Protein AF-A0A9D4IMZ9-F1 (afdb_monomer_lite)

Radius of gyration: 14.74 Å; chains: 1; bounding box: 38×27×39 Å

Sequence (65 aa):
MTPLPTVSEVHIHFTRGCRHLMFDALDVDKFDVDKLGGVPFMEANDISLRPSKHEIRIASDPPIL

Foldseek 3Di:
DDDADFPDWDWDWDDDPPDTFTDTDTHGPDDPDPDDDDPVSCVRQVWDDDVVVVDIDGDDDPPPD

Secondary structure (DSSP, 8-state):
-PPP-EEEEEEEEEEETTEEEEEEEEEES--SSS----HHHHHHTTEEEEGGGTEEEE-------

pLDDT: mean 86.36, std 12.97, range [47.66, 97.38]

Organism: Dreissena polymorpha (NCBI:txid45954)

Structure (mmCIF, N/CA/C/O backbone):
data_AF-A0A9D4IMZ9-F1
#
_entry.id   AF-A0A9D4IMZ9-F1
#
loop_
_atom_site.group_PDB
_atom_site.id
_atom_site.type_symbol
_atom_site.label_atom_id
_atom_site.label_alt_id
_atom_site.label_comp_id
_atom_site.label_asym_id
_atom_site.label_entity_id
_atom_site.label_seq_id
_atom_site.pdbx_PDB_ins_code
_atom_site.Cartn_x
_atom_site.Cartn_y
_atom_site.Cartn_z
_atom_site.occupancy
_atom_site.B_iso_or_equiv
_atom_site.auth_seq_id
_atom_site.auth_comp_id
_atom_site.auth_asym_id
_atom_site.auth_atom_id
_atom_site.pdbx_PDB_model_num
ATOM 1 N N . MET A 1 1 ? -5.558 10.316 22.179 1.00 49.62 1 MET A N 1
ATOM 2 C CA . MET A 1 1 ? -6.044 9.448 21.088 1.00 49.62 1 MET A CA 1
ATOM 3 C C . MET A 1 1 ? -6.491 8.149 21.719 1.00 49.62 1 MET A C 1
ATOM 5 O O . MET A 1 1 ? -5.736 7.608 22.517 1.00 49.62 1 MET A O 1
ATOM 9 N N . THR A 1 2 ? -7.706 7.701 21.432 1.00 65.69 2 THR A N 1
ATOM 10 C CA . THR A 1 2 ? -8.203 6.398 21.885 1.00 65.69 2 THR A CA 1
ATOM 11 C C . THR A 1 2 ? -7.861 5.388 20.787 1.00 65.69 2 THR A C 1
ATOM 13 O O . THR A 1 2 ? -8.218 5.656 19.639 1.00 65.69 2 THR A O 1
ATOM 16 N N . PRO A 1 3 ? -7.129 4.297 21.069 1.00 69.88 3 PRO A N 1
ATOM 17 C CA . PRO A 1 3 ? -6.854 3.268 20.068 1.00 69.88 3 PRO A CA 1
ATOM 18 C C . PRO A 1 3 ? -8.168 2.692 19.532 1.00 69.88 3 PRO A C 1
ATOM 20 O O . PRO A 1 3 ? -9.118 2.534 20.305 1.00 69.88 3 PRO A O 1
ATOM 23 N N . LEU A 1 4 ? -8.234 2.383 18.233 1.00 79.88 4 LEU A N 1
ATOM 24 C CA . LEU A 1 4 ? -9.344 1.580 17.725 1.00 79.88 4 LEU A CA 1
ATOM 25 C C . LEU A 1 4 ? -9.309 0.208 18.417 1.00 79.88 4 LEU A C 1
ATOM 27 O O . LEU A 1 4 ? -8.221 -0.348 18.580 1.00 79.88 4 LEU A O 1
ATOM 31 N N . PRO A 1 5 ? -10.461 -0.330 18.849 1.00 81.88 5 PRO A N 1
ATOM 32 C CA . PRO A 1 5 ? -10.514 -1.672 19.401 1.00 81.88 5 PRO A CA 1
ATOM 33 C C . PRO A 1 5 ? -10.144 -2.682 18.311 1.00 81.88 5 PRO A C 1
ATOM 35 O O . PRO A 1 5 ? -10.836 -2.811 17.301 1.00 81.88 5 PRO A O 1
ATOM 38 N N . THR A 1 6 ? -9.023 -3.364 18.523 1.00 82.19 6 THR A N 1
ATOM 39 C CA . THR A 1 6 ? -8.531 -4.428 17.649 1.00 82.19 6 THR A CA 1
ATOM 40 C C . THR A 1 6 ? -9.172 -5.757 18.018 1.00 82.19 6 THR A C 1
ATOM 42 O O . THR A 1 6 ? -9.217 -6.120 19.193 1.00 82.19 6 THR A O 1
ATOM 45 N N . VAL A 1 7 ? -9.619 -6.489 17.003 1.00 88.62 7 VAL A N 1
ATOM 46 C CA . VAL A 1 7 ? -10.188 -7.834 17.116 1.00 88.62 7 VAL A CA 1
ATOM 47 C C . VAL A 1 7 ? -9.084 -8.888 17.023 1.00 88.62 7 VAL A C 1
ATOM 49 O O . VAL A 1 7 ? -9.029 -9.800 17.846 1.00 88.62 7 VAL A O 1
ATOM 52 N N . SER A 1 8 ? -8.178 -8.747 16.050 1.00 91.12 8 SER A N 1
ATOM 53 C CA . SER A 1 8 ? -7.058 -9.672 15.825 1.00 91.12 8 SER A CA 1
ATOM 54 C C . SER A 1 8 ? -5.952 -9.063 14.959 1.00 91.12 8 SER A C 1
ATOM 56 O O . SER A 1 8 ? -6.107 -7.976 14.409 1.00 91.12 8 SER A O 1
ATOM 58 N N . GLU A 1 9 ? -4.848 -9.790 14.800 1.00 92.62 9 GLU A N 1
ATOM 59 C CA . GLU A 1 9 ? -3.802 -9.497 13.813 1.00 92.62 9 GLU A CA 1
ATOM 60 C C . GLU A 1 9 ? -3.975 -10.386 12.576 1.00 92.62 9 GLU A C 1
ATOM 62 O O . GLU A 1 9 ? -4.399 -11.540 12.676 1.00 92.62 9 GLU A O 1
ATOM 67 N N . VAL A 1 10 ? -3.663 -9.841 11.403 1.00 93.06 10 VAL A N 1
ATOM 68 C CA . VAL A 1 10 ? -3.836 -10.501 10.109 1.00 93.06 10 VAL A CA 1
ATOM 69 C C . VAL A 1 10 ? -2.548 -10.386 9.303 1.00 93.06 10 VAL A C 1
ATOM 71 O O . VAL A 1 10 ? -2.034 -9.288 9.105 1.00 93.06 10 VAL A O 1
ATOM 74 N N . HIS A 1 11 ? -2.086 -11.526 8.787 1.00 95.12 11 HIS A N 1
ATOM 75 C CA . HIS A 1 11 ? -0.943 -11.646 7.882 1.00 95.12 11 HIS A CA 1
ATOM 76 C C . HIS A 1 11 ? -1.438 -12.191 6.543 1.00 95.12 11 HIS A C 1
ATOM 78 O O . HIS A 1 11 ? -1.758 -13.377 6.428 1.00 95.12 11 HIS A O 1
ATOM 84 N N . ILE A 1 12 ? -1.567 -11.330 5.535 1.00 93.62 12 ILE A N 1
ATOM 85 C CA . ILE A 1 12 ? -2.119 -11.711 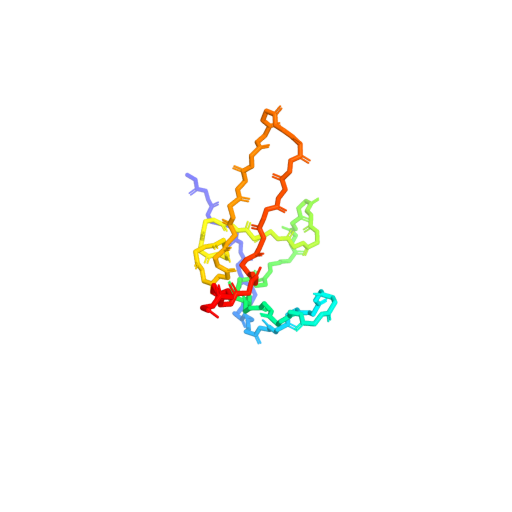4.227 1.00 93.62 12 ILE A CA 1
ATOM 86 C C . ILE A 1 12 ? -1.252 -11.219 3.077 1.00 93.62 12 ILE A C 1
ATOM 88 O O . ILE A 1 12 ? -0.546 -10.219 3.170 1.00 93.62 12 ILE A O 1
ATOM 92 N N . HIS A 1 13 ? -1.347 -11.928 1.954 1.00 93.31 13 HIS A N 1
ATOM 93 C CA . HIS A 1 13 ? -0.694 -11.544 0.712 1.00 93.31 13 HIS A CA 1
ATOM 94 C C . HIS A 1 13 ? -1.734 -11.048 -0.291 1.00 93.31 13 HIS A C 1
ATOM 96 O O . HIS A 1 13 ? -2.679 -11.763 -0.628 1.00 93.31 13 HIS A O 1
ATOM 102 N N . PHE A 1 14 ? -1.541 -9.840 -0.812 1.00 92.00 14 PHE A N 1
ATOM 103 C CA . PHE A 1 14 ? -2.292 -9.348 -1.961 1.00 92.00 14 PHE A CA 1
ATOM 104 C C . PHE A 1 14 ? -1.560 -9.662 -3.258 1.00 92.00 14 PHE A C 1
ATOM 106 O O . PHE A 1 14 ? -0.332 -9.713 -3.308 1.00 92.00 14 PHE A O 1
ATOM 113 N N . THR A 1 15 ? -2.320 -9.811 -4.337 1.00 90.38 15 THR A N 1
ATOM 114 C CA . THR A 1 15 ? -1.775 -9.976 -5.685 1.00 90.38 15 THR A CA 1
ATOM 115 C C . THR A 1 15 ? -2.203 -8.821 -6.572 1.00 90.38 15 THR A C 1
ATOM 117 O O . THR A 1 15 ? -3.394 -8.514 -6.663 1.00 90.38 15 THR A O 1
ATOM 120 N N . ARG A 1 16 ? -1.247 -8.203 -7.271 1.00 87.38 16 ARG A N 1
ATOM 121 C CA . ARG A 1 16 ? -1.517 -7.198 -8.308 1.00 87.38 16 ARG A CA 1
ATOM 122 C C . ARG A 1 16 ? -0.672 -7.495 -9.541 1.00 87.38 16 ARG A C 1
ATOM 124 O O . ARG A 1 16 ? 0.530 -7.241 -9.551 1.00 87.38 16 ARG A O 1
ATOM 131 N N . GLY A 1 17 ? -1.306 -8.013 -10.592 1.00 87.00 17 GLY A N 1
ATOM 132 C CA . GLY A 1 17 ? -0.577 -8.531 -11.751 1.00 87.00 17 GLY A CA 1
ATOM 133 C C . GLY A 1 17 ? 0.336 -9.685 -11.327 1.00 87.00 17 GLY A C 1
ATOM 134 O O . GLY A 1 17 ? -0.126 -10.617 -10.680 1.00 87.00 17 GLY A O 1
ATOM 135 N N . CYS A 1 18 ? 1.628 -9.590 -11.640 1.00 85.25 18 CYS A N 1
ATOM 136 C CA . CYS A 1 18 ? 2.655 -10.560 -11.240 1.00 85.25 18 CYS A CA 1
ATOM 137 C C . CYS A 1 18 ? 3.278 -10.298 -9.853 1.00 85.25 18 CYS A C 1
ATOM 139 O O . CYS A 1 18 ? 4.241 -10.964 -9.485 1.00 85.25 18 CYS A O 1
ATOM 141 N N . ARG A 1 19 ? 2.773 -9.319 -9.090 1.00 84.88 19 ARG A N 1
ATOM 142 C CA . ARG A 1 19 ? 3.366 -8.896 -7.812 1.00 84.88 19 ARG A CA 1
ATOM 143 C C . ARG A 1 19 ? 2.611 -9.481 -6.632 1.00 84.88 19 ARG A C 1
ATOM 145 O O . ARG A 1 19 ? 1.382 -9.401 -6.592 1.00 84.88 19 ARG A O 1
ATOM 152 N N . HIS A 1 20 ? 3.366 -9.969 -5.657 1.00 91.38 20 HIS A N 1
ATOM 153 C CA . HIS A 1 20 ? 2.871 -10.360 -4.343 1.00 91.38 20 HIS A CA 1
ATOM 154 C C . HIS A 1 20 ? 3.223 -9.265 -3.341 1.00 91.38 20 HIS A C 1
ATOM 156 O O . HIS A 1 20 ? 4.378 -8.855 -3.276 1.00 91.38 20 HIS A O 1
ATOM 162 N N . LEU A 1 21 ? 2.230 -8.791 -2.591 1.00 93.06 21 LEU A N 1
ATOM 163 C CA . LEU A 1 21 ? 2.396 -7.733 -1.600 1.00 93.06 21 LEU A CA 1
ATOM 164 C C . LEU A 1 21 ? 2.060 -8.273 -0.214 1.00 93.06 21 LEU A C 1
ATOM 166 O O . LEU A 1 21 ? 0.975 -8.820 -0.031 1.00 93.06 21 LEU A O 1
ATOM 170 N N . MET A 1 22 ? 2.962 -8.110 0.745 1.00 95.19 22 MET A N 1
ATOM 171 C CA . MET A 1 22 ? 2.761 -8.506 2.136 1.00 95.19 22 MET A CA 1
ATOM 172 C C . MET A 1 22 ? 1.965 -7.434 2.879 1.00 95.19 22 MET A C 1
ATOM 174 O O . MET A 1 22 ? 2.287 -6.249 2.790 1.00 95.19 22 MET A O 1
ATOM 178 N N . PHE A 1 23 ? 0.929 -7.831 3.606 1.00 95.50 23 PHE A N 1
ATOM 179 C CA . PHE A 1 23 ? 0.108 -6.934 4.407 1.00 95.50 23 PHE A CA 1
ATOM 180 C C . PHE A 1 23 ? -0.093 -7.526 5.796 1.00 95.50 23 PHE A C 1
ATOM 182 O O . PHE A 1 23 ? -0.879 -8.458 5.981 1.00 95.50 23 PHE A O 1
ATOM 189 N N . ASP A 1 24 ? 0.623 -6.935 6.747 1.00 94.69 24 ASP A N 1
ATOM 190 C CA . ASP A 1 24 ? 0.454 -7.167 8.173 1.00 94.69 24 ASP A CA 1
ATOM 191 C C . ASP A 1 24 ? -0.402 -6.037 8.739 1.00 94.69 24 ASP A C 1
ATOM 193 O O . ASP A 1 24 ? -0.069 -4.855 8.591 1.00 94.69 24 ASP A O 1
ATOM 197 N N . ALA A 1 25 ? -1.534 -6.387 9.342 1.00 92.81 25 ALA A N 1
ATOM 198 C CA . ALA A 1 25 ? -2.494 -5.404 9.819 1.00 92.81 25 ALA A CA 1
ATOM 199 C C . ALA A 1 25 ? -3.291 -5.882 11.028 1.00 92.81 25 ALA A C 1
ATOM 201 O O . ALA A 1 25 ? -3.295 -7.056 11.391 1.00 92.81 25 ALA A O 1
ATOM 202 N N . LEU A 1 26 ? -3.994 -4.928 11.629 1.00 93.56 26 LEU A N 1
ATOM 203 C CA . LEU A 1 26 ? -4.946 -5.161 12.701 1.00 93.56 26 LEU A CA 1
ATOM 204 C C . LEU A 1 26 ? -6.352 -5.211 12.103 1.00 93.56 26 LEU A C 1
ATOM 206 O O . LEU A 1 26 ? -6.758 -4.277 11.410 1.00 93.56 26 LEU A O 1
ATOM 210 N N . ASP A 1 27 ? -7.076 -6.290 12.380 1.00 91.00 27 ASP A N 1
ATOM 211 C CA . ASP A 1 27 ? -8.502 -6.385 12.093 1.00 91.00 27 ASP A CA 1
ATOM 212 C C . ASP A 1 27 ? -9.282 -5.630 13.172 1.00 91.00 27 ASP A C 1
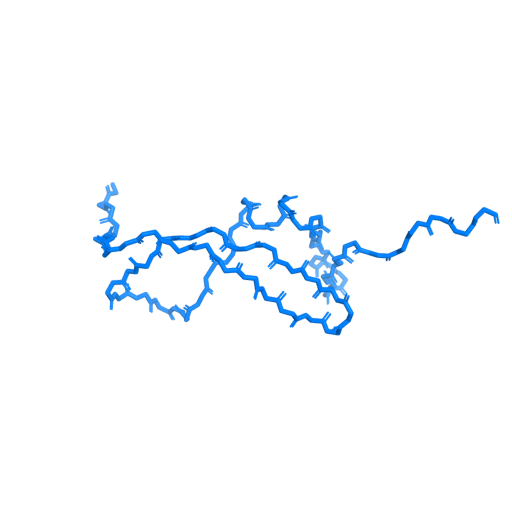ATOM 214 O O . ASP A 1 27 ? -9.025 -5.796 14.368 1.00 91.00 27 ASP A O 1
ATOM 218 N N . VAL A 1 28 ? -10.203 -4.765 12.758 1.00 91.44 28 VAL A N 1
ATOM 219 C CA . VAL A 1 28 ? -10.947 -3.861 13.644 1.00 91.44 28 VAL A CA 1
ATOM 220 C C . VAL A 1 28 ? -12.427 -3.887 13.278 1.00 91.44 28 VAL A C 1
ATOM 222 O O . VAL A 1 28 ? -12.784 -3.931 12.104 1.00 91.44 28 VAL A O 1
ATOM 225 N N . ASP A 1 29 ? -13.304 -3.792 14.279 1.00 86.25 29 ASP A N 1
ATOM 226 C CA . ASP A 1 29 ? -14.756 -3.940 14.078 1.00 86.25 29 ASP A CA 1
ATOM 227 C C . ASP A 1 29 ? -15.368 -2.879 13.152 1.00 86.25 29 ASP A C 1
ATOM 229 O O . ASP A 1 29 ? -16.358 -3.125 12.460 1.00 86.25 29 ASP A O 1
ATOM 233 N N . LYS A 1 30 ? -14.838 -1.652 13.201 1.00 85.94 30 LYS A N 1
ATOM 234 C CA . LYS A 1 30 ? -15.344 -0.515 12.427 1.00 85.94 30 LYS A CA 1
ATOM 235 C C . LYS A 1 30 ? -14.191 0.334 11.933 1.00 85.94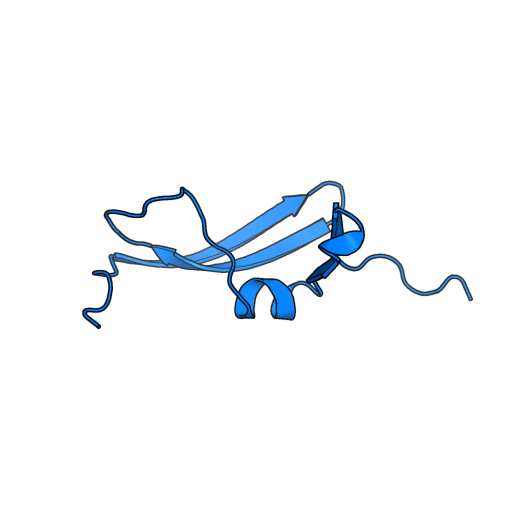 30 LYS A C 1
ATOM 237 O O . LYS A 1 30 ? -13.475 0.936 12.733 1.00 85.94 30 LYS A O 1
ATOM 242 N N . PHE A 1 31 ? -14.072 0.421 10.616 1.00 89.19 31 PHE A N 1
ATOM 243 C CA . PHE A 1 31 ? -13.124 1.292 9.946 1.00 89.19 31 PHE A CA 1
ATOM 244 C C . PHE A 1 31 ? -13.772 1.945 8.727 1.00 89.19 31 PHE A C 1
ATOM 246 O O . PHE A 1 31 ? -14.588 1.323 8.052 1.00 89.19 31 PHE A O 1
ATOM 253 N N . ASP A 1 32 ? -13.426 3.204 8.455 1.00 88.94 32 ASP A N 1
ATOM 254 C CA . ASP A 1 32 ? -14.075 4.003 7.401 1.00 88.94 32 ASP A CA 1
ATOM 255 C C . ASP A 1 32 ? -13.703 3.549 5.978 1.00 88.94 32 ASP A C 1
ATOM 257 O O . ASP A 1 32 ? -14.286 4.007 4.995 1.00 88.94 32 ASP A O 1
ATOM 261 N N . VAL A 1 33 ? -12.720 2.658 5.856 1.00 90.19 33 VAL A N 1
ATOM 262 C CA . VAL A 1 33 ? -12.287 2.040 4.601 1.00 90.19 33 VAL A CA 1
ATOM 263 C C . VAL A 1 33 ? -12.078 0.547 4.816 1.00 90.19 33 VAL A C 1
ATOM 265 O O . VAL A 1 33 ? -11.761 0.121 5.921 1.00 90.19 33 VAL A O 1
ATOM 268 N N . ASP A 1 34 ? -12.180 -0.253 3.757 1.00 90.31 34 ASP A N 1
ATOM 269 C CA . ASP A 1 34 ? -12.025 -1.709 3.880 1.00 90.31 34 ASP A CA 1
ATOM 270 C C . ASP A 1 34 ? -10.619 -2.116 4.348 1.00 90.31 34 ASP A C 1
ATOM 272 O O . ASP A 1 34 ? -10.449 -3.079 5.090 1.00 90.31 34 ASP A O 1
ATOM 276 N N . LYS A 1 35 ? -9.587 -1.421 3.852 1.00 90.56 35 LYS A N 1
ATOM 277 C CA . LYS A 1 35 ? -8.169 -1.717 4.102 1.00 90.56 35 LYS A CA 1
ATOM 278 C C . LYS A 1 35 ? -7.365 -0.428 4.081 1.00 90.56 35 LYS A C 1
ATOM 280 O O . LYS A 1 35 ? -7.550 0.402 3.191 1.00 90.56 35 LYS A O 1
ATOM 285 N N . LEU A 1 36 ? -6.411 -0.301 4.998 1.00 92.81 36 LEU A N 1
ATOM 286 C CA . LEU A 1 36 ? -5.476 0.820 5.025 1.00 92.81 36 LEU A CA 1
ATOM 287 C C . LEU A 1 36 ? -4.042 0.323 5.151 1.00 92.81 36 LEU A C 1
ATOM 289 O O . LEU A 1 36 ? -3.620 -0.163 6.194 1.00 92.81 36 LEU A O 1
ATOM 293 N N . GLY A 1 37 ? -3.290 0.477 4.063 1.00 91.50 37 GLY A N 1
ATOM 294 C CA . GLY A 1 37 ? -1.845 0.291 4.048 1.00 91.50 37 GLY A CA 1
ATOM 295 C C . GLY A 1 37 ? -1.149 1.603 4.383 1.00 91.50 37 GLY A C 1
ATOM 296 O O . GLY A 1 37 ? -1.127 2.516 3.561 1.00 91.50 37 GLY A O 1
ATOM 297 N N . GLY A 1 38 ? -0.604 1.700 5.593 1.00 92.81 38 GLY A N 1
ATOM 298 C CA . GLY A 1 38 ? 0.208 2.842 6.011 1.00 92.81 38 GLY A CA 1
ATOM 299 C C . GLY A 1 38 ? 1.650 2.770 5.502 1.00 92.81 38 GLY A C 1
ATOM 300 O O . GLY A 1 38 ? 1.987 1.983 4.618 1.00 92.81 38 GLY A O 1
ATOM 301 N N . VAL A 1 39 ? 2.524 3.562 6.127 1.00 94.38 39 VAL A N 1
ATOM 302 C CA . VAL A 1 39 ? 3.977 3.537 5.879 1.00 94.38 39 VAL A CA 1
ATOM 303 C C . VAL A 1 39 ? 4.576 2.124 5.966 1.00 94.38 39 VAL A C 1
ATOM 305 O O . VAL A 1 39 ? 5.274 1.762 5.023 1.00 94.38 39 VAL A O 1
ATOM 308 N N . PRO A 1 40 ? 4.235 1.272 6.958 1.00 94.06 40 PRO A N 1
ATOM 309 C CA . PRO A 1 40 ? 4.795 -0.081 7.031 1.00 94.06 40 PRO A CA 1
ATOM 310 C C . PRO A 1 40 ? 4.475 -0.944 5.804 1.00 94.06 40 PRO A C 1
ATOM 312 O O . PRO A 1 40 ? 5.338 -1.652 5.294 1.00 94.06 40 PRO A O 1
ATOM 315 N N . PHE A 1 41 ? 3.249 -0.842 5.277 1.00 94.25 41 PHE A N 1
ATOM 316 C CA . PHE A 1 41 ? 2.866 -1.546 4.052 1.00 94.25 41 PHE A CA 1
ATOM 317 C C . PHE A 1 41 ? 3.642 -1.027 2.838 1.00 94.25 41 PHE A C 1
ATOM 319 O O . PHE A 1 41 ? 4.018 -1.808 1.969 1.00 94.25 41 PHE A O 1
ATOM 326 N N . MET A 1 42 ? 3.884 0.284 2.765 1.00 94.62 42 MET A N 1
ATOM 327 C CA . MET A 1 42 ? 4.659 0.867 1.672 1.00 94.62 42 MET A CA 1
ATOM 328 C C . MET A 1 42 ? 6.129 0.436 1.723 1.00 94.62 42 MET A C 1
ATOM 330 O O . MET A 1 42 ? 6.673 0.056 0.692 1.00 94.62 42 MET A O 1
ATOM 334 N N . GLU A 1 43 ? 6.748 0.440 2.904 1.00 94.19 43 GLU A N 1
ATOM 335 C CA . GLU A 1 43 ? 8.145 0.031 3.100 1.00 94.19 43 GLU A CA 1
ATOM 336 C C . GLU A 1 43 ? 8.353 -1.457 2.802 1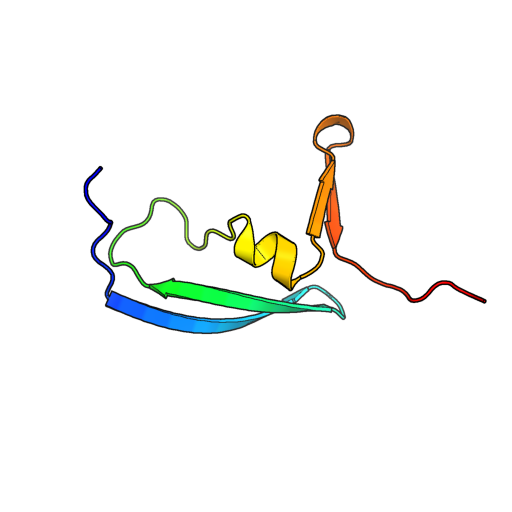.00 94.19 43 GLU A C 1
ATOM 338 O O . GLU A 1 43 ? 9.253 -1.812 2.043 1.00 94.19 43 GLU A O 1
ATOM 343 N N . ALA A 1 44 ? 7.482 -2.326 3.324 1.00 93.38 44 ALA A N 1
ATOM 344 C CA . ALA A 1 44 ? 7.586 -3.774 3.134 1.00 93.38 44 ALA A CA 1
ATOM 345 C C . ALA A 1 44 ? 7.456 -4.219 1.666 1.00 93.38 44 ALA A C 1
ATOM 347 O O . ALA A 1 44 ? 7.907 -5.304 1.306 1.00 93.38 44 ALA A O 1
ATOM 348 N N . ASN A 1 45 ? 6.829 -3.395 0.823 1.00 92.81 45 ASN A N 1
ATOM 349 C CA . ASN A 1 45 ? 6.517 -3.723 -0.568 1.00 92.81 45 ASN A CA 1
ATOM 350 C C . ASN A 1 45 ? 7.210 -2.808 -1.587 1.00 92.81 45 ASN A C 1
ATOM 352 O O . ASN A 1 45 ? 6.848 -2.837 -2.766 1.00 92.81 45 ASN A O 1
ATOM 356 N N . ASP A 1 46 ? 8.160 -1.983 -1.134 1.00 93.06 46 ASP A N 1
ATOM 357 C CA . ASP A 1 46 ? 8.876 -0.987 -1.940 1.00 93.06 46 ASP A CA 1
ATOM 358 C C . ASP A 1 46 ? 7.923 -0.156 -2.823 1.00 93.06 46 ASP A C 1
ATOM 360 O O . ASP A 1 46 ? 7.974 -0.136 -4.062 1.00 93.06 46 ASP A O 1
ATOM 364 N N . ILE A 1 47 ? 6.955 0.476 -2.151 1.00 93.62 47 ILE A N 1
ATOM 365 C CA . ILE A 1 47 ? 5.951 1.339 -2.767 1.00 93.62 47 ILE A CA 1
ATOM 366 C C . ILE A 1 47 ? 6.368 2.793 -2.586 1.00 93.62 47 ILE A C 1
ATOM 368 O O . ILE A 1 47 ? 6.484 3.289 -1.468 1.00 93.62 47 ILE A O 1
ATOM 372 N N . SER A 1 48 ? 6.502 3.517 -3.694 1.00 93.06 48 SER A N 1
ATOM 373 C CA . SER A 1 48 ? 6.705 4.964 -3.689 1.00 93.06 48 SER A CA 1
ATOM 374 C C . SER A 1 48 ? 5.528 5.701 -4.321 1.00 93.06 48 SER A C 1
ATOM 376 O O . SER A 1 48 ? 4.967 5.307 -5.348 1.00 93.06 48 SER A O 1
ATOM 378 N N . LEU A 1 49 ? 5.155 6.815 -3.693 1.00 92.56 49 LEU A N 1
ATOM 379 C CA . LEU A 1 49 ? 4.094 7.703 -4.153 1.00 92.56 49 LEU A CA 1
ATOM 380 C C . LEU A 1 49 ? 4.708 8.916 -4.853 1.00 92.56 49 LEU A C 1
ATOM 382 O O . LEU A 1 49 ? 5.631 9.547 -4.340 1.00 92.56 49 LEU A O 1
ATOM 386 N N . ARG A 1 50 ? 4.161 9.295 -6.010 1.00 93.75 50 ARG A N 1
ATOM 387 C CA . ARG A 1 50 ? 4.514 10.530 -6.725 1.00 93.75 50 ARG A CA 1
ATOM 388 C C . ARG A 1 50 ? 3.249 11.358 -6.971 1.00 93.75 50 ARG A C 1
ATOM 390 O O . ARG A 1 50 ? 2.733 11.359 -8.091 1.00 93.75 50 A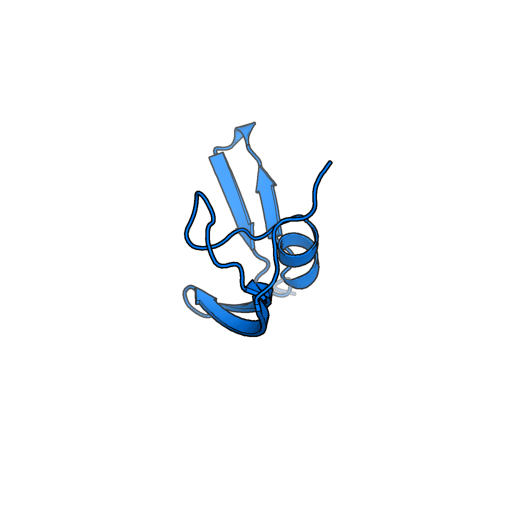RG A O 1
ATOM 397 N N . PRO A 1 51 ? 2.744 12.091 -5.959 1.00 94.88 51 PRO A N 1
ATOM 398 C CA . PRO A 1 51 ? 1.458 12.788 -6.052 1.00 94.88 51 PRO A CA 1
ATOM 399 C C . PRO A 1 51 ? 1.393 13.798 -7.201 1.00 94.88 51 PRO A C 1
ATOM 401 O O . PRO A 1 51 ? 0.425 13.819 -7.951 1.00 94.88 51 PRO A O 1
ATOM 404 N N . SER A 1 52 ? 2.466 14.565 -7.425 1.00 97.38 52 SER A N 1
ATOM 405 C CA . SER A 1 52 ? 2.544 15.534 -8.532 1.00 97.38 52 SER A CA 1
ATOM 406 C C . SER A 1 52 ? 2.453 14.895 -9.923 1.00 97.38 52 SER A C 1
ATOM 408 O O . SER A 1 52 ? 2.168 15.580 -10.904 1.00 97.38 52 SER A O 1
ATOM 410 N N . LYS A 1 53 ? 2.696 13.585 -10.022 1.00 95.75 53 LYS A N 1
ATOM 411 C CA . LYS A 1 53 ? 2.580 12.789 -11.248 1.00 95.75 53 LYS A CA 1
ATOM 412 C C . LYS A 1 53 ? 1.359 11.869 -11.247 1.00 95.75 53 LYS A C 1
ATOM 414 O O . LYS A 1 53 ? 1.180 11.154 -12.222 1.00 95.75 53 LYS A O 1
ATOM 419 N N . HIS A 1 54 ? 0.533 11.901 -10.195 1.00 94.56 54 HIS A N 1
ATOM 420 C CA . HIS A 1 54 ? -0.595 10.984 -9.996 1.00 94.56 54 HIS A CA 1
ATOM 421 C C . HIS A 1 54 ? -0.185 9.512 -10.170 1.00 94.56 54 HIS A C 1
ATOM 423 O O . HIS A 1 54 ? -0.902 8.708 -10.758 1.00 94.56 54 HIS A O 1
ATOM 429 N N . GLU A 1 55 ? 1.010 9.168 -9.687 1.00 93.25 55 GLU A N 1
ATOM 430 C CA . GLU A 1 55 ? 1.652 7.884 -9.955 1.00 93.25 55 GLU A CA 1
ATOM 431 C C . GLU A 1 55 ? 1.972 7.165 -8.640 1.00 93.25 55 GLU A C 1
ATOM 433 O O . GLU A 1 55 ? 2.473 7.767 -7.687 1.00 93.25 55 GLU A O 1
ATOM 438 N N . ILE A 1 56 ? 1.706 5.859 -8.615 1.00 91.56 56 ILE A N 1
ATOM 439 C CA . ILE A 1 56 ? 2.146 4.937 -7.567 1.00 91.56 56 ILE A CA 1
ATOM 440 C C . ILE A 1 56 ? 3.082 3.936 -8.228 1.00 91.56 56 ILE A C 1
ATOM 442 O O . ILE A 1 56 ? 2.697 3.263 -9.186 1.00 91.56 56 ILE A O 1
ATOM 446 N N . ARG A 1 57 ? 4.298 3.825 -7.705 1.00 91.56 57 ARG A N 1
ATOM 447 C CA . ARG A 1 57 ? 5.277 2.831 -8.134 1.00 91.56 57 ARG A CA 1
ATOM 448 C C . ARG A 1 57 ? 5.357 1.761 -7.070 1.00 91.56 57 ARG A C 1
ATOM 450 O O . ARG A 1 57 ? 5.511 2.074 -5.902 1.00 91.56 57 ARG A O 1
ATOM 457 N N . ILE A 1 58 ? 5.253 0.518 -7.495 1.00 91.00 58 ILE A N 1
ATOM 458 C CA . ILE A 1 58 ? 5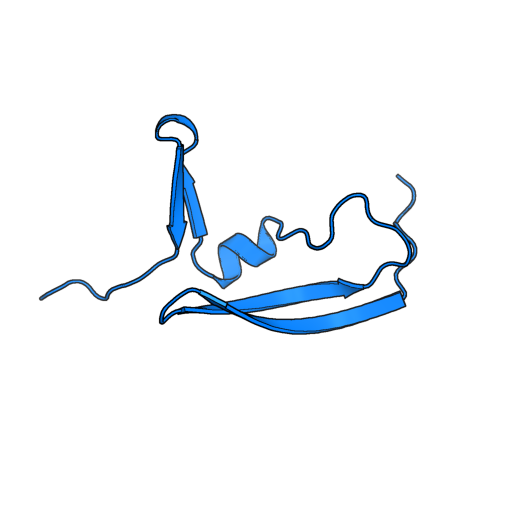.574 -0.655 -6.684 1.00 91.00 58 ILE A CA 1
ATOM 459 C C . ILE A 1 58 ? 6.759 -1.293 -7.406 1.00 91.00 58 ILE A C 1
ATOM 461 O O . ILE A 1 58 ? 6.726 -1.357 -8.643 1.00 91.00 58 ILE A O 1
ATOM 465 N N . ALA A 1 59 ? 7.803 -1.700 -6.702 1.00 77.69 59 ALA A N 1
ATOM 466 C CA . ALA A 1 59 ? 9.010 -2.192 -7.354 1.00 77.69 59 ALA A CA 1
ATOM 467 C C . ALA A 1 59 ? 8.776 -3.444 -8.228 1.00 77.69 59 ALA A C 1
ATOM 469 O O . ALA A 1 59 ? 8.181 -4.431 -7.796 1.00 77.69 59 ALA A O 1
ATOM 470 N N . SER A 1 60 ? 9.218 -3.373 -9.490 1.00 65.38 60 SER A N 1
ATOM 471 C CA . SER A 1 60 ? 9.710 -4.446 -10.398 1.00 65.38 60 SER A CA 1
ATOM 472 C C . SER A 1 60 ? 10.355 -3.697 -11.575 1.00 65.38 60 SER A C 1
ATOM 474 O O . SER A 1 60 ? 9.801 -2.673 -11.973 1.00 65.38 60 SER A O 1
ATOM 476 N N . ASP A 1 61 ? 11.505 -4.030 -12.150 1.00 54.12 61 ASP A N 1
ATOM 477 C CA . ASP A 1 61 ? 12.273 -5.274 -12.291 1.00 54.12 61 ASP A CA 1
ATOM 478 C C . ASP A 1 61 ? 13.748 -5.052 -11.878 1.00 54.12 61 ASP A C 1
ATOM 480 O O . ASP A 1 61 ? 14.162 -3.893 -11.744 1.00 54.12 61 ASP A O 1
ATOM 484 N N . PRO A 1 62 ? 14.569 -6.110 -11.690 1.00 51.53 62 PRO A N 1
ATOM 485 C CA . PRO A 1 62 ? 16.024 -5.944 -11.664 1.00 51.53 62 PRO A CA 1
ATOM 486 C C . PRO A 1 62 ? 16.472 -5.126 -12.887 1.00 51.53 62 PRO A C 1
ATOM 488 O O . PRO A 1 62 ? 15.865 -5.255 -13.956 1.00 51.53 62 PRO A O 1
ATOM 491 N N . PRO A 1 63 ? 17.506 -4.273 -12.761 1.00 47.66 63 PRO A N 1
ATOM 492 C CA . PRO A 1 63 ? 18.012 -3.538 -13.910 1.00 47.66 63 PRO A CA 1
ATOM 493 C C . PRO A 1 63 ? 18.342 -4.541 -15.019 1.00 47.66 63 PRO A C 1
ATOM 495 O O . PRO A 1 63 ? 18.972 -5.566 -14.755 1.00 47.66 63 PRO A O 1
ATOM 498 N N . ILE A 1 64 ? 17.897 -4.262 -16.247 1.00 53.53 64 ILE A N 1
ATOM 499 C CA . ILE A 1 64 ? 18.430 -4.952 -17.422 1.00 53.53 64 ILE A CA 1
ATOM 500 C C . ILE A 1 64 ? 19.915 -4.570 -17.460 1.00 53.53 64 ILE A C 1
ATOM 502 O O . ILE A 1 64 ? 20.242 -3.421 -17.763 1.00 53.53 64 ILE A O 1
ATOM 506 N N . LEU A 1 65 ? 20.769 -5.499 -17.026 1.00 48.94 65 LEU A N 1
ATOM 507 C CA . LEU A 1 65 ? 22.218 -5.453 -17.214 1.00 48.94 65 LEU A CA 1
ATOM 508 C C . LEU A 1 65 ? 22.552 -5.709 -18.684 1.00 48.94 65 LEU A C 1
ATOM 510 O O . LEU A 1 65 ? 21.907 -6.603 -19.281 1.00 48.94 65 LEU A O 1
#